Protein AF-D3U1S0-F1 (afdb_monomer)

Mean predicted aligned error: 10.9 Å

Radius of gyration: 21.49 Å; Cα contacts (8 Å, |Δi|>4): 88; chains: 1; bounding box: 50×58×50 Å

Organism: Rachycentron canadum (NCBI:txid141264)

Foldseek 3Di:
DDDDDDDPDDPDDDDDDPPPPVCPPPDDDPLLVLLVVLLVLLCVVLVPLPPCLVVDDLVVSLVVLVVSLVSSLVVLVVVLVVLLVVCVVDDPVLSVVLSVQLVVLNVQLSVLSVVSSVVSSVLSVVCVVDDPPPNVVSSVVSNVVSVVSVVSNVVSVVSNVVSSVVSND

Sequence (169 aa):
MKAVALILALAVITGCNARAVLQADASVNSWEDTVHRFWEYISQLNTKADGVVENLKTSQFTRELDTLITDTMAELTTYRDDIQAKLSPYAETSTSQLSEDLQLLVNKLQNDMLDAKERSTEYLGELKTMMEQNTDDVRNRMSSYTNKLKKRLNKDTEGIRNTVTTYLG

InterPro domains:
  IPR000074 Apolipoprotein A/E [PF01442] (68-167)
  IPR050163 Apolipoprotein A1/A4/E [PTHR18976] (1-167)

pLDDT: mean 80.42, std 19.71, range [32.53, 98.69]

Nearest PDB structures (foldseek):
  1ya9-assembly1_A  TM=7.859E-01  e=1.165E-06  Mus musculus
  8ax9-assembly1_A  TM=8.428E-01  e=7.680E-06  Homo sapiens
  6cfe-assembly1_A  TM=8.456E-01  e=8.949E-06  Homo sapiens
  1lpe-assembly1_A  TM=8.314E-01  e=1.097E-05  Homo sapiens
  1le2-assembly1_A  TM=8.224E-01  e=1.736E-05  Homo sapiens

Structure (mmCIF, N/CA/C/O backbone):
data_AF-D3U1S0-F1
#
_entry.id   AF-D3U1S0-F1
#
loop_
_atom_site.group_PDB
_atom_site.id
_atom_site.type_symbol
_atom_site.label_atom_id
_atom_site.label_alt_id
_atom_site.label_comp_id
_atom_site.label_asym_id
_atom_site.label_entity_id
_atom_site.label_seq_id
_atom_site.pdbx_PDB_ins_code
_atom_site.Cartn_x
_atom_site.Cartn_y
_atom_site.Cartn_z
_atom_site.occupancy
_atom_site.B_iso_or_equiv
_atom_site.auth_seq_id
_atom_site.auth_comp_id
_atom_site.auth_asym_id
_atom_site.auth_atom_id
_atom_site.pdbx_PDB_model_num
ATOM 1 N N . MET A 1 1 ? -26.719 -51.202 12.265 1.00 41.06 1 MET A N 1
ATOM 2 C CA . MET A 1 1 ? -25.687 -50.353 12.895 1.00 41.06 1 MET A CA 1
ATOM 3 C C . MET A 1 1 ? -24.346 -50.684 12.258 1.00 41.06 1 MET A C 1
ATOM 5 O O . MET A 1 1 ? -23.883 -51.804 12.425 1.00 41.06 1 MET A O 1
ATOM 9 N N . LYS A 1 2 ? -23.774 -49.781 11.455 1.00 35.97 2 LYS A N 1
ATOM 10 C CA . LYS A 1 2 ? -22.407 -49.912 10.933 1.00 35.97 2 LYS A CA 1
ATOM 11 C C . LYS A 1 2 ? -21.642 -48.664 11.349 1.00 35.97 2 LYS A C 1
ATOM 13 O O . LYS A 1 2 ? -22.094 -47.554 11.092 1.00 35.97 2 LYS A O 1
ATOM 18 N N . ALA A 1 3 ? -20.585 -48.899 12.113 1.00 40.97 3 ALA A N 1
ATOM 19 C CA . ALA A 1 3 ? -19.835 -47.901 12.844 1.00 40.97 3 ALA A CA 1
ATOM 20 C C . ALA A 1 3 ? -19.045 -46.981 11.909 1.00 40.97 3 ALA A C 1
ATOM 22 O O . ALA A 1 3 ? -18.428 -47.420 10.940 1.00 40.97 3 ALA A O 1
ATOM 23 N N . VAL A 1 4 ? -19.083 -45.704 12.266 1.00 44.91 4 VAL A N 1
ATOM 24 C CA . VAL A 1 4 ? -18.185 -44.640 11.835 1.00 44.91 4 VAL A CA 1
ATOM 25 C C . VAL A 1 4 ? -16.817 -44.873 12.484 1.00 44.91 4 VAL A C 1
ATOM 27 O O . VAL A 1 4 ? -16.739 -45.044 13.697 1.00 44.91 4 VAL A O 1
ATOM 30 N N . ALA A 1 5 ? -15.752 -44.844 11.688 1.00 43.91 5 ALA A N 1
ATOM 31 C CA . ALA A 1 5 ? -14.375 -44.622 12.133 1.00 43.91 5 ALA A CA 1
ATOM 32 C C . ALA A 1 5 ? -13.648 -43.948 10.956 1.00 43.91 5 ALA A C 1
ATOM 34 O O . ALA A 1 5 ? -13.376 -44.582 9.944 1.00 43.91 5 ALA A O 1
ATOM 35 N N . LEU A 1 6 ? -13.619 -42.614 10.892 1.00 43.97 6 LEU A N 1
ATOM 36 C CA . LEU A 1 6 ? -12.506 -41.797 11.391 1.00 43.97 6 LEU A CA 1
ATOM 37 C C . LEU A 1 6 ? -11.140 -42.426 11.091 1.00 43.97 6 LEU A C 1
ATOM 39 O O . LEU A 1 6 ? -10.597 -43.165 11.905 1.00 43.97 6 LEU A O 1
ATOM 43 N N . ILE A 1 7 ? -10.569 -42.064 9.941 1.00 49.66 7 ILE A N 1
ATOM 44 C CA . ILE A 1 7 ? -9.125 -42.150 9.708 1.00 49.66 7 ILE A CA 1
ATOM 45 C C . ILE A 1 7 ? -8.636 -40.731 9.418 1.00 49.66 7 ILE A C 1
ATOM 47 O O . ILE A 1 7 ? -8.447 -40.311 8.281 1.00 49.66 7 ILE A O 1
ATOM 51 N N . LEU A 1 8 ? -8.499 -39.976 10.507 1.00 42.69 8 LEU A N 1
ATOM 52 C CA . LEU A 1 8 ? -7.492 -38.936 10.650 1.00 42.69 8 LEU A CA 1
ATOM 53 C C . LEU A 1 8 ? -6.224 -39.651 11.119 1.00 42.69 8 LEU A C 1
ATOM 55 O O . LEU A 1 8 ? -6.161 -40.097 12.261 1.00 42.69 8 LEU A O 1
ATOM 59 N N . ALA A 1 9 ? -5.227 -39.768 10.249 1.00 42.34 9 ALA A N 1
ATOM 60 C CA . ALA A 1 9 ? -3.876 -40.112 10.664 1.00 42.34 9 ALA A CA 1
ATOM 61 C C . ALA A 1 9 ? -2.876 -39.351 9.793 1.00 42.34 9 ALA A C 1
ATOM 63 O O . ALA A 1 9 ? -2.601 -39.701 8.649 1.00 42.34 9 ALA A O 1
ATOM 64 N N . LEU A 1 10 ? -2.393 -38.262 10.386 1.00 42.16 10 LEU A N 1
ATOM 65 C CA . LEU A 1 10 ? -1.185 -37.520 10.057 1.00 42.16 10 LEU A CA 1
ATOM 66 C C . LEU A 1 10 ? -0.049 -38.435 9.573 1.00 42.16 10 LEU A C 1
ATOM 68 O O . LEU A 1 10 ? 0.487 -39.221 10.351 1.00 42.16 10 LEU A O 1
ATOM 72 N N . ALA A 1 11 ? 0.383 -38.240 8.328 1.00 45.03 11 ALA A N 1
ATOM 73 C CA . ALA A 1 11 ? 1.746 -38.547 7.914 1.00 45.03 11 ALA A CA 1
ATOM 74 C C . ALA A 1 11 ? 2.547 -37.241 7.970 1.00 45.03 11 ALA A C 1
ATOM 76 O O . ALA A 1 11 ? 2.515 -36.408 7.067 1.00 45.03 11 ALA A O 1
ATOM 77 N N . VAL A 1 12 ? 3.203 -37.048 9.108 1.00 51.22 12 VAL A N 1
ATOM 78 C CA . VAL A 1 12 ? 4.208 -36.019 9.352 1.00 51.22 12 VAL A CA 1
ATOM 79 C C . VAL A 1 12 ? 5.575 -36.643 9.040 1.00 51.22 12 VAL A C 1
ATOM 81 O O . VAL A 1 12 ? 5.852 -37.750 9.491 1.00 51.22 12 VAL A O 1
ATOM 84 N N . ILE A 1 13 ? 6.404 -35.885 8.305 1.00 53.16 13 ILE A N 1
ATOM 85 C CA . ILE A 1 13 ? 7.863 -36.025 8.078 1.00 53.16 13 ILE A CA 1
ATOM 86 C C . ILE A 1 13 ? 8.306 -36.764 6.802 1.00 53.16 13 ILE A C 1
ATOM 88 O O . ILE A 1 13 ? 8.420 -37.983 6.759 1.00 53.16 13 ILE A O 1
ATOM 92 N N . THR A 1 14 ? 8.671 -35.981 5.782 1.00 49.41 14 THR A N 1
ATOM 93 C CA . THR A 1 14 ? 10.027 -35.866 5.181 1.00 49.41 14 THR A CA 1
ATOM 94 C C . THR A 1 14 ? 9.881 -35.029 3.904 1.00 49.41 14 THR A C 1
ATOM 96 O O . THR A 1 14 ? 9.179 -35.399 2.978 1.00 49.41 14 THR A O 1
ATOM 99 N N . GLY A 1 15 ? 10.353 -33.790 3.879 1.00 32.53 15 GLY A N 1
ATOM 100 C CA . GLY A 1 15 ? 11.692 -33.467 3.392 1.00 32.53 15 GLY A CA 1
ATOM 101 C C . GLY A 1 15 ? 11.557 -32.344 2.353 1.00 32.53 15 GLY A C 1
ATOM 102 O O . GLY A 1 15 ? 10.512 -32.205 1.727 1.00 32.53 15 GLY A O 1
ATOM 103 N N . CYS A 1 16 ? 12.565 -31.486 2.255 1.00 49.34 16 CYS A N 1
ATOM 104 C CA . CYS A 1 16 ? 12.594 -30.240 1.491 1.00 49.34 16 CYS A CA 1
ATOM 105 C C . CYS A 1 16 ? 11.966 -30.284 0.078 1.00 49.34 16 CYS A C 1
ATOM 107 O O . CYS A 1 16 ? 12.117 -31.264 -0.645 1.00 49.34 16 CYS A O 1
ATOM 109 N N . ASN A 1 17 ? 11.432 -29.128 -0.347 1.00 47.00 17 ASN A N 1
ATOM 110 C CA . ASN A 1 17 ? 11.062 -28.748 -1.727 1.00 47.00 17 ASN A CA 1
ATOM 111 C C . ASN A 1 17 ? 9.617 -28.993 -2.203 1.00 47.00 17 ASN A C 1
ATOM 113 O O . ASN A 1 17 ? 9.389 -29.333 -3.359 1.00 47.00 17 ASN A O 1
ATOM 117 N N . ALA A 1 18 ? 8.613 -28.668 -1.386 1.00 38.47 18 ALA A N 1
ATOM 118 C CA . ALA A 1 18 ? 7.227 -28.530 -1.860 1.00 38.47 18 ALA A CA 1
ATOM 119 C C . ALA A 1 18 ? 6.917 -27.143 -2.487 1.00 38.47 18 ALA A C 1
ATOM 121 O O . ALA A 1 18 ? 5.797 -26.654 -2.380 1.00 38.47 18 ALA A O 1
ATOM 122 N N . ARG A 1 19 ? 7.896 -26.497 -3.146 1.00 43.31 19 ARG A N 1
ATOM 123 C CA . ARG A 1 19 ? 7.715 -25.227 -3.893 1.00 43.31 19 ARG A CA 1
ATOM 124 C C . ARG A 1 19 ? 7.816 -25.414 -5.417 1.00 43.31 19 ARG A C 1
ATOM 126 O O . ARG A 1 19 ? 8.265 -24.512 -6.106 1.00 43.31 19 ARG A O 1
ATOM 133 N N . ALA A 1 20 ? 7.447 -26.584 -5.944 1.00 44.38 20 ALA A N 1
ATOM 134 C CA . ALA A 1 20 ? 7.643 -26.894 -7.369 1.00 44.38 20 ALA A CA 1
ATOM 135 C C . ALA A 1 20 ? 6.396 -27.401 -8.124 1.00 44.38 20 ALA A C 1
ATOM 137 O O . ALA A 1 20 ? 6.494 -27.663 -9.315 1.00 44.38 20 ALA A O 1
ATOM 138 N N . VAL A 1 21 ? 5.224 -27.543 -7.484 1.00 41.25 21 VAL A N 1
ATOM 139 C CA . VAL A 1 21 ? 4.034 -28.140 -8.150 1.00 41.25 21 VAL A CA 1
ATOM 140 C C . VAL A 1 21 ? 2.779 -27.248 -8.121 1.00 41.25 21 VAL A C 1
ATOM 142 O O . VAL A 1 21 ? 1.780 -27.573 -8.747 1.00 41.25 21 VAL A O 1
ATOM 145 N N . LEU A 1 22 ? 2.841 -26.059 -7.512 1.00 42.94 22 LEU A N 1
ATOM 146 C CA . LEU A 1 22 ? 1.788 -25.025 -7.622 1.00 42.94 22 LEU A CA 1
ATOM 147 C C . LEU A 1 22 ? 2.216 -23.839 -8.503 1.00 42.94 22 LEU A C 1
ATOM 149 O O . LEU A 1 22 ? 1.695 -22.738 -8.381 1.00 42.94 22 LEU A O 1
ATOM 153 N N . GLN A 1 23 ? 3.195 -24.055 -9.382 1.00 41.72 23 GLN A N 1
ATOM 154 C CA . GLN A 1 23 ? 3.816 -23.010 -10.201 1.00 41.72 23 GLN A CA 1
ATOM 155 C C . GLN A 1 23 ? 3.368 -23.066 -11.672 1.00 41.72 23 GLN A C 1
ATOM 157 O O . GLN A 1 23 ? 4.119 -22.679 -12.560 1.00 41.72 23 GLN A O 1
ATOM 162 N N . ALA A 1 24 ? 2.160 -23.576 -11.937 1.00 35.78 24 ALA A N 1
ATOM 163 C CA . ALA A 1 24 ? 1.585 -23.612 -13.286 1.00 35.78 24 ALA A CA 1
ATOM 164 C C . ALA A 1 24 ? 0.743 -22.363 -13.621 1.00 35.78 24 ALA A C 1
ATOM 166 O O . ALA A 1 24 ? 0.556 -22.074 -14.798 1.00 35.78 24 ALA A O 1
ATOM 167 N N . ASP A 1 25 ? 0.350 -21.576 -12.610 1.00 37.91 25 ASP A N 1
ATOM 168 C CA . ASP A 1 25 ? -0.473 -20.365 -12.782 1.00 37.91 25 ASP A CA 1
ATOM 169 C C . ASP A 1 25 ? 0.271 -19.078 -12.361 1.00 37.91 25 ASP A C 1
ATOM 171 O O . ASP A 1 25 ? -0.315 -18.005 -12.240 1.00 37.91 25 ASP A O 1
ATOM 175 N N . ALA A 1 26 ? 1.586 -19.167 -12.127 1.00 41.44 26 ALA A N 1
ATOM 176 C CA . ALA A 1 26 ? 2.447 -18.050 -11.733 1.00 41.44 26 ALA A CA 1
ATOM 177 C C . ALA A 1 26 ? 2.843 -17.190 -12.948 1.00 41.44 26 ALA A C 1
ATOM 179 O O . ALA A 1 26 ? 4.021 -17.060 -13.280 1.00 41.44 26 ALA A O 1
ATOM 180 N N . SER A 1 27 ? 1.864 -16.623 -13.646 1.00 47.03 27 SER A N 1
ATOM 181 C CA . SER A 1 27 ? 2.112 -15.645 -14.703 1.00 47.03 27 SER A CA 1
ATOM 182 C C . SER A 1 27 ? 1.686 -14.260 -14.229 1.00 47.03 27 SER A C 1
ATOM 184 O O . SER A 1 27 ? 0.495 -13.984 -14.160 1.00 47.03 27 SER A O 1
ATOM 186 N N . VAL A 1 28 ? 2.687 -13.405 -13.976 1.00 45.62 28 VAL A N 1
ATOM 187 C CA . VAL A 1 28 ? 2.580 -11.947 -13.788 1.00 45.62 28 VAL A CA 1
ATOM 188 C C . VAL A 1 28 ? 1.863 -11.560 -12.480 1.00 45.62 28 VAL A C 1
ATOM 190 O O . VAL A 1 28 ? 0.645 -11.620 -12.403 1.00 45.62 28 VAL A O 1
ATOM 193 N N . ASN A 1 29 ? 2.652 -11.118 -11.480 1.00 58.81 29 ASN A N 1
ATOM 194 C CA . ASN A 1 29 ? 2.251 -10.306 -10.305 1.00 58.81 29 ASN A CA 1
ATOM 195 C C . ASN A 1 29 ? 2.167 -10.980 -8.920 1.00 58.81 29 ASN A C 1
ATOM 197 O O . ASN A 1 29 ? 1.199 -10.777 -8.192 1.00 58.81 29 ASN A O 1
ATOM 201 N N . SER A 1 30 ? 3.218 -11.690 -8.488 1.00 81.06 30 SER A N 1
ATOM 202 C CA . SER A 1 30 ? 3.288 -12.166 -7.094 1.00 81.06 30 SER A CA 1
ATOM 203 C C . SER A 1 30 ? 3.305 -10.998 -6.087 1.00 81.06 30 SER A C 1
ATOM 205 O O . SER A 1 30 ? 2.520 -10.979 -5.144 1.00 81.06 30 SER A O 1
ATOM 207 N N . TRP A 1 31 ? 4.112 -9.961 -6.342 1.00 92.88 31 TRP A N 1
ATOM 208 C CA . TRP A 1 31 ? 4.275 -8.861 -5.386 1.00 92.88 31 TRP A CA 1
ATOM 209 C C . TRP A 1 31 ? 3.067 -7.915 -5.359 1.00 92.88 31 TRP A C 1
ATOM 211 O O . TRP A 1 31 ? 2.805 -7.258 -4.355 1.00 92.88 31 TRP A O 1
ATOM 221 N N . GLU A 1 32 ? 2.303 -7.822 -6.452 1.00 94.56 32 GLU A N 1
ATOM 222 C CA . GLU A 1 32 ? 1.064 -7.036 -6.443 1.00 94.56 32 GLU A CA 1
ATOM 223 C C . GLU A 1 32 ? -0.013 -7.747 -5.614 1.00 94.56 32 GLU A C 1
ATOM 225 O O . GLU A 1 32 ? -0.778 -7.088 -4.908 1.00 94.56 32 GLU A O 1
ATOM 230 N N . ASP A 1 33 ? -0.041 -9.087 -5.638 1.00 93.81 33 ASP A N 1
ATOM 231 C CA . ASP A 1 33 ? -0.897 -9.880 -4.754 1.00 93.81 33 ASP A CA 1
ATOM 232 C C . ASP A 1 33 ? -0.524 -9.662 -3.281 1.00 93.81 33 ASP A C 1
ATOM 234 O O . ASP A 1 33 ? -1.407 -9.447 -2.450 1.00 93.81 33 ASP A O 1
ATOM 238 N N . THR A 1 34 ? 0.768 -9.599 -2.934 1.00 95.44 34 THR A N 1
ATOM 239 C CA . THR A 1 34 ? 1.171 -9.302 -1.548 1.00 95.44 34 THR A CA 1
ATOM 240 C C . THR A 1 34 ? 0.767 -7.887 -1.114 1.00 95.44 34 THR A C 1
ATOM 242 O O . THR A 1 34 ? 0.286 -7.714 0.011 1.00 95.44 34 THR A O 1
ATOM 245 N N . VAL A 1 35 ? 0.853 -6.884 -2.000 1.00 97.69 35 VAL A N 1
ATOM 246 C CA . VAL A 1 35 ? 0.310 -5.529 -1.757 1.00 97.69 35 VAL A CA 1
ATOM 247 C C . VAL A 1 35 ? -1.211 -5.568 -1.577 1.00 97.69 35 VAL A C 1
ATOM 249 O O . VAL A 1 35 ? -1.756 -4.903 -0.688 1.00 97.69 35 VAL A O 1
ATOM 252 N N . HIS A 1 36 ? -1.917 -6.357 -2.389 1.00 96.25 36 HIS A N 1
ATOM 253 C CA . HIS A 1 36 ? -3.362 -6.520 -2.280 1.00 96.25 36 HIS A CA 1
ATOM 254 C C . HIS A 1 36 ? -3.762 -7.148 -0.940 1.00 96.25 36 HIS A C 1
ATOM 256 O O . HIS A 1 36 ? -4.613 -6.600 -0.236 1.00 96.25 36 HIS A O 1
ATOM 262 N N . ARG A 1 37 ? -3.095 -8.237 -0.546 1.00 96.19 37 ARG A N 1
ATOM 263 C CA . ARG A 1 37 ? -3.282 -8.925 0.739 1.00 96.19 37 ARG A CA 1
ATOM 264 C C . ARG A 1 37 ? -2.988 -8.010 1.925 1.00 96.19 37 ARG A C 1
ATOM 266 O O . ARG A 1 37 ? -3.732 -8.028 2.903 1.00 96.19 37 ARG A O 1
ATOM 273 N N . PHE A 1 38 ? -1.956 -7.170 1.831 1.00 97.38 38 PHE A N 1
ATOM 274 C CA . PHE A 1 38 ? -1.662 -6.134 2.825 1.00 97.38 38 PHE A CA 1
ATOM 275 C C . PHE A 1 38 ? -2.840 -5.173 3.017 1.00 97.38 38 PHE A C 1
ATOM 277 O O . PHE A 1 38 ? -3.310 -4.967 4.141 1.00 97.38 38 PHE A O 1
ATOM 284 N N . TRP A 1 39 ? -3.362 -4.615 1.922 1.00 97.44 39 TRP A N 1
ATOM 285 C CA . TRP A 1 39 ? -4.532 -3.741 1.979 1.00 97.44 39 TRP A CA 1
ATOM 286 C C . TRP A 1 39 ? -5.767 -4.467 2.527 1.00 97.44 39 TRP A C 1
ATOM 288 O O . TRP A 1 39 ? -6.483 -3.920 3.372 1.00 97.44 39 TRP A O 1
ATOM 298 N N . GLU A 1 40 ? -6.017 -5.694 2.071 1.00 94.94 40 GLU A N 1
ATOM 299 C CA . GLU A 1 40 ? -7.163 -6.491 2.495 1.00 94.94 40 GLU A CA 1
ATOM 300 C C . GLU A 1 40 ? -7.108 -6.770 4.001 1.00 94.94 40 GLU A C 1
ATOM 302 O O . GLU A 1 40 ? -8.110 -6.576 4.694 1.00 94.94 40 GLU A O 1
ATOM 307 N N . TYR A 1 41 ? -5.938 -7.122 4.537 1.00 93.50 41 TYR A N 1
ATOM 308 C CA . TYR A 1 41 ? -5.750 -7.352 5.967 1.00 93.50 41 TYR A CA 1
ATOM 309 C C . TYR A 1 41 ? -6.066 -6.105 6.809 1.00 93.50 41 TYR A C 1
ATOM 311 O O . TYR A 1 41 ? -6.774 -6.202 7.813 1.00 93.50 41 TYR A O 1
ATOM 319 N N . ILE A 1 42 ? -5.638 -4.917 6.366 1.00 93.38 42 ILE A N 1
ATOM 320 C CA . ILE A 1 42 ? -6.013 -3.641 7.000 1.00 93.38 42 ILE A CA 1
ATOM 321 C C . ILE A 1 42 ? -7.523 -3.405 6.905 1.00 93.38 42 ILE A C 1
ATOM 323 O O . ILE A 1 42 ? -8.155 -2.986 7.876 1.00 93.38 42 ILE A O 1
ATOM 327 N N . SER A 1 43 ? -8.124 -3.683 5.747 1.00 91.38 43 SER A N 1
ATOM 328 C CA . SER A 1 43 ? -9.550 -3.446 5.511 1.00 91.38 43 SER A CA 1
ATOM 329 C C . SER A 1 43 ? -10.459 -4.276 6.417 1.00 91.38 43 SER A C 1
ATOM 331 O O . SER A 1 43 ? -11.544 -3.819 6.783 1.00 91.38 43 SER A O 1
ATOM 333 N N . GLN A 1 44 ? -9.991 -5.448 6.856 1.00 86.50 44 GLN A N 1
ATOM 334 C CA . GLN A 1 44 ? -10.721 -6.317 7.775 1.00 86.50 44 GLN A CA 1
ATOM 335 C C . GLN A 1 44 ? -10.946 -5.687 9.157 1.00 86.50 44 GLN A C 1
ATOM 337 O O . GLN A 1 44 ? -11.860 -6.107 9.867 1.00 86.50 44 GLN A O 1
ATOM 342 N N . LEU A 1 45 ? -10.180 -4.655 9.536 1.00 79.19 45 LEU A N 1
ATOM 343 C CA . LEU A 1 45 ? -10.474 -3.874 10.742 1.00 79.19 45 LEU A CA 1
ATOM 344 C C . LEU A 1 45 ? -11.857 -3.204 10.667 1.00 79.19 45 LEU A C 1
ATOM 346 O O . LEU A 1 45 ? -12.534 -3.099 11.684 1.00 79.19 45 LEU A O 1
ATOM 350 N N . ASN A 1 46 ? -12.321 -2.814 9.473 1.00 70.56 46 ASN A N 1
ATOM 351 C CA . ASN A 1 46 ? -13.627 -2.168 9.291 1.00 70.56 46 ASN A CA 1
ATOM 352 C C . ASN A 1 46 ? -14.816 -3.143 9.335 1.00 70.56 46 ASN A C 1
ATOM 354 O O . ASN A 1 46 ? -15.949 -2.721 9.595 1.00 70.56 46 ASN A O 1
ATOM 358 N N . THR A 1 47 ? -14.596 -4.427 9.032 1.00 65.81 47 THR A N 1
ATOM 359 C CA . THR A 1 47 ? -15.670 -5.428 8.889 1.00 65.81 47 THR A CA 1
ATOM 360 C C . THR A 1 47 ? -15.917 -6.252 10.148 1.00 65.81 47 THR A C 1
ATOM 362 O O . THR A 1 47 ? -17.006 -6.794 10.297 1.00 65.81 47 THR A O 1
ATOM 365 N N . LYS A 1 48 ? -14.964 -6.323 11.083 1.00 62.66 48 LYS A N 1
ATOM 366 C CA . LYS A 1 48 ? -15.030 -7.219 12.254 1.00 62.66 48 LYS A CA 1
ATOM 367 C C . LYS A 1 48 ? -15.543 -6.549 13.548 1.00 62.66 48 LYS A C 1
ATOM 369 O O . LYS A 1 48 ? -15.155 -6.937 14.646 1.00 62.66 48 LYS A O 1
ATOM 374 N N . ALA A 1 49 ? -16.402 -5.538 13.427 1.00 52.22 49 ALA A N 1
ATOM 375 C CA . ALA A 1 49 ? -16.769 -4.641 14.530 1.00 52.22 49 ALA A CA 1
ATOM 376 C C . ALA A 1 49 ? -17.636 -5.262 15.651 1.00 52.22 49 ALA A C 1
ATOM 378 O O . ALA A 1 49 ? -17.616 -4.743 16.761 1.00 52.22 49 ALA A O 1
ATOM 379 N N . ASP A 1 50 ? -18.309 -6.395 15.435 1.00 53.91 50 ASP A N 1
ATOM 380 C CA . ASP A 1 50 ? -19.200 -6.982 16.451 1.00 53.91 50 ASP A CA 1
ATOM 381 C C . ASP A 1 50 ? -18.469 -8.024 17.329 1.00 53.91 50 ASP A C 1
ATOM 383 O O . ASP A 1 50 ? -18.712 -9.226 17.240 1.00 53.91 50 ASP A O 1
ATOM 387 N N . GLY A 1 51 ? -17.519 -7.566 18.158 1.00 53.88 51 GLY A N 1
ATOM 388 C CA . GLY A 1 51 ? -16.866 -8.380 19.208 1.00 53.88 51 GLY A CA 1
ATOM 389 C C . GLY A 1 51 ? -15.496 -8.991 18.863 1.00 53.88 51 GLY A C 1
ATOM 390 O O . GLY A 1 51 ? -14.871 -9.659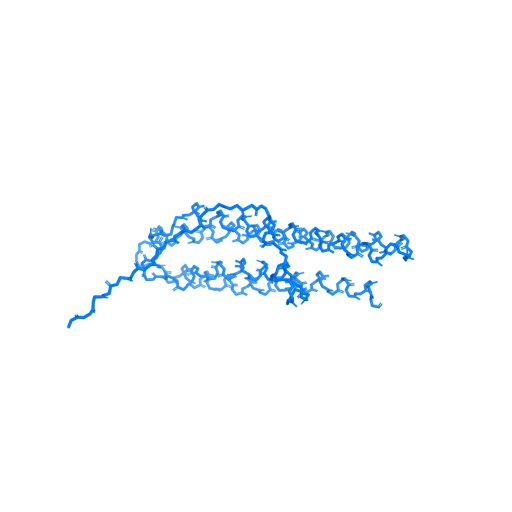 19.691 1.00 53.88 51 GLY A O 1
ATOM 391 N N . VAL A 1 52 ? -14.964 -8.757 17.658 1.00 55.25 52 VAL A N 1
ATOM 392 C CA . VAL A 1 52 ? -13.637 -9.285 17.274 1.00 55.25 52 VAL A CA 1
ATOM 393 C C . VAL A 1 52 ? -12.495 -8.350 17.679 1.00 55.25 52 VAL A C 1
ATOM 395 O O . VAL A 1 52 ? -11.384 -8.826 17.898 1.00 55.25 52 VAL A O 1
ATOM 398 N N . VAL A 1 53 ? -12.742 -7.043 17.832 1.00 61.41 53 VAL A N 1
ATOM 399 C CA . VAL A 1 53 ? -11.715 -6.072 18.267 1.00 61.41 53 VAL A CA 1
ATOM 400 C C . VAL A 1 53 ? -11.164 -6.421 19.655 1.00 61.41 53 VAL A C 1
ATOM 402 O O . VAL A 1 53 ? -9.954 -6.325 19.865 1.00 61.41 53 VAL A O 1
ATOM 405 N N . GLU A 1 54 ? -12.012 -6.905 20.569 1.00 61.78 54 GLU A N 1
ATOM 406 C CA . GLU A 1 54 ? -11.587 -7.388 21.892 1.00 61.78 54 GLU A CA 1
ATOM 407 C C . GLU A 1 54 ? -10.637 -8.591 21.798 1.00 61.78 54 GLU A C 1
ATOM 409 O O . GLU A 1 54 ? -9.672 -8.694 22.555 1.00 61.78 54 GLU A O 1
ATOM 414 N N . ASN A 1 55 ? -10.864 -9.475 20.823 1.00 65.06 55 ASN A N 1
ATOM 415 C CA . ASN A 1 55 ? -10.050 -10.669 20.599 1.00 65.06 55 ASN A CA 1
ATOM 416 C C . ASN A 1 55 ? -8.802 -10.400 19.737 1.00 65.06 55 ASN A C 1
ATOM 418 O O . ASN A 1 55 ? -7.872 -11.213 19.710 1.00 65.06 55 ASN A O 1
ATOM 422 N N . LEU A 1 56 ? -8.747 -9.263 19.034 1.00 72.44 56 LEU A N 1
ATOM 423 C CA . LEU A 1 56 ? -7.639 -8.921 18.153 1.00 72.44 56 LEU A CA 1
ATOM 424 C C . LEU A 1 56 ? -6.428 -8.440 18.965 1.00 72.44 56 LEU A C 1
ATOM 426 O O . LEU A 1 56 ? -6.382 -7.330 19.509 1.00 72.44 56 LEU A O 1
ATOM 430 N N . LYS A 1 57 ? -5.379 -9.263 19.009 1.00 78.94 57 LYS A N 1
ATOM 431 C CA . LYS A 1 57 ? -4.106 -8.880 19.628 1.00 78.94 57 LYS A CA 1
ATOM 432 C C . LYS A 1 57 ? -3.367 -7.901 18.721 1.00 78.94 57 LYS A C 1
ATOM 434 O O . LYS A 1 57 ? -2.997 -8.255 17.606 1.00 78.94 57 LYS A O 1
ATOM 439 N N . THR A 1 58 ? -3.082 -6.698 19.227 1.00 83.50 58 THR A N 1
ATOM 440 C CA . THR A 1 58 ? -2.336 -5.662 18.486 1.00 83.50 58 THR A CA 1
ATOM 441 C C . THR A 1 58 ? -1.003 -6.200 17.968 1.00 83.50 58 THR A C 1
ATOM 443 O O . THR A 1 58 ? -0.661 -5.973 16.819 1.00 83.50 58 THR A O 1
ATOM 446 N N . SER A 1 59 ? -0.304 -7.005 18.772 1.00 88.19 59 SER A N 1
ATOM 447 C CA . SER A 1 59 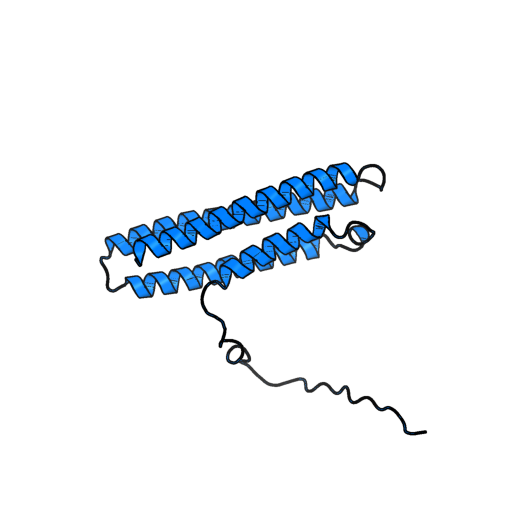? 0.966 -7.628 18.386 1.00 88.19 59 SER A CA 1
ATOM 448 C C . SER A 1 59 ? 0.853 -8.641 17.244 1.00 88.19 59 SER A C 1
ATOM 450 O O . SER A 1 59 ? 1.804 -8.804 16.485 1.00 88.19 59 SER A O 1
ATOM 452 N N . GLN A 1 60 ? -0.279 -9.340 17.119 1.00 89.81 60 GLN A N 1
ATOM 453 C CA . GLN A 1 60 ? -0.526 -10.244 15.994 1.00 89.81 60 GLN A CA 1
ATOM 454 C C . GLN A 1 60 ? -0.820 -9.440 14.729 1.00 89.81 60 GLN A C 1
ATOM 456 O O . GLN A 1 60 ? -0.264 -9.742 13.679 1.00 89.81 60 GLN A O 1
ATOM 461 N N . PHE A 1 61 ? -1.644 -8.398 14.856 1.00 89.56 61 PHE A N 1
ATOM 462 C CA . PHE A 1 61 ? -1.982 -7.504 13.756 1.00 89.56 61 PHE A CA 1
ATOM 463 C C . PHE A 1 61 ? -0.739 -6.829 13.163 1.00 89.56 61 PHE A C 1
ATOM 465 O O . PHE A 1 61 ? -0.502 -6.919 11.962 1.00 89.56 61 PHE A O 1
ATOM 472 N N . THR A 1 62 ? 0.104 -6.221 14.001 1.00 92.94 62 THR A N 1
ATOM 473 C CA . THR A 1 62 ? 1.333 -5.566 13.532 1.00 92.94 62 THR A CA 1
ATOM 474 C C . THR A 1 62 ? 2.310 -6.557 12.911 1.00 92.94 62 THR A C 1
ATOM 476 O O . THR A 1 62 ? 2.907 -6.248 11.888 1.00 92.94 62 THR A O 1
ATOM 479 N N . ARG A 1 63 ? 2.439 -7.764 13.481 1.00 95.88 63 ARG A N 1
ATOM 480 C CA . ARG A 1 63 ? 3.332 -8.808 12.957 1.00 95.88 63 ARG A CA 1
ATOM 481 C C . ARG A 1 63 ? 2.919 -9.294 11.571 1.00 95.88 63 ARG A C 1
ATOM 483 O O . ARG A 1 63 ? 3.787 -9.520 10.733 1.00 95.88 63 ARG A O 1
ATOM 490 N N . GLU A 1 64 ? 1.624 -9.473 11.333 1.00 94.88 64 GLU A N 1
ATOM 491 C CA . GLU A 1 64 ? 1.132 -9.863 10.009 1.00 94.88 64 GLU A CA 1
ATOM 492 C C . GLU A 1 64 ? 1.432 -8.768 8.978 1.00 94.88 64 GLU A C 1
ATOM 494 O O . GLU A 1 64 ? 1.944 -9.059 7.901 1.00 94.88 64 GLU A O 1
ATOM 499 N N . LEU A 1 65 ? 1.216 -7.497 9.334 1.00 96.50 65 LEU A N 1
ATOM 500 C CA . LEU A 1 65 ? 1.570 -6.370 8.468 1.00 96.50 65 LEU A CA 1
ATOM 501 C C . LEU A 1 65 ? 3.075 -6.296 8.188 1.00 96.50 65 LEU A C 1
ATOM 503 O O . LEU A 1 65 ? 3.462 -6.091 7.043 1.00 96.50 65 LEU A O 1
ATOM 507 N N . ASP A 1 66 ? 3.922 -6.498 9.201 1.00 97.56 66 ASP A N 1
ATOM 508 C CA . ASP A 1 66 ? 5.379 -6.561 9.028 1.00 97.56 66 ASP A CA 1
ATOM 509 C C . ASP A 1 66 ? 5.790 -7.702 8.087 1.00 97.56 66 ASP A C 1
ATOM 511 O O . ASP A 1 66 ? 6.681 -7.529 7.253 1.00 97.56 66 ASP A O 1
ATOM 515 N N . THR A 1 67 ? 5.119 -8.852 8.190 1.00 97.81 67 THR A N 1
ATOM 516 C CA . THR A 1 67 ? 5.357 -10.016 7.325 1.00 97.81 67 THR A CA 1
ATOM 517 C C . THR A 1 67 ? 4.981 -9.689 5.882 1.00 97.81 67 THR A C 1
ATOM 519 O O . THR A 1 67 ? 5.815 -9.823 4.997 1.00 97.81 67 THR A O 1
ATOM 522 N N . LEU A 1 68 ? 3.786 -9.142 5.645 1.00 97.50 68 LEU A N 1
ATOM 523 C CA . LEU A 1 68 ? 3.325 -8.763 4.305 1.00 97.50 68 LEU A CA 1
ATOM 524 C C . LEU A 1 68 ? 4.195 -7.670 3.665 1.00 97.50 68 LEU A C 1
ATOM 526 O O . LEU A 1 68 ? 4.454 -7.719 2.462 1.00 97.50 68 LEU A O 1
ATOM 530 N N . ILE A 1 69 ? 4.684 -6.703 4.449 1.00 98.06 69 ILE A N 1
ATOM 531 C CA . ILE A 1 69 ? 5.659 -5.706 3.977 1.00 98.06 69 ILE A CA 1
ATOM 532 C C . ILE A 1 69 ? 6.965 -6.396 3.574 1.00 98.06 69 ILE A C 1
ATOM 534 O O . ILE A 1 69 ? 7.482 -6.140 2.487 1.00 98.06 69 ILE A O 1
ATOM 538 N N . THR A 1 70 ? 7.489 -7.276 4.429 1.00 97.94 70 THR A N 1
ATOM 539 C CA . THR A 1 70 ? 8.745 -7.999 4.180 1.00 97.94 70 THR A CA 1
ATOM 540 C C . THR A 1 70 ? 8.648 -8.868 2.930 1.00 97.94 70 THR A C 1
ATOM 542 O O . THR A 1 70 ? 9.524 -8.789 2.069 1.00 97.94 70 THR A O 1
ATOM 545 N N . ASP A 1 71 ? 7.563 -9.630 2.793 1.00 96.12 71 ASP A N 1
ATOM 546 C CA . ASP A 1 71 ? 7.296 -10.488 1.639 1.00 96.12 71 ASP A CA 1
ATOM 547 C C . ASP A 1 71 ? 7.209 -9.655 0.356 1.00 96.12 71 ASP A C 1
ATOM 549 O O . ASP A 1 71 ? 7.892 -9.953 -0.622 1.00 96.12 71 ASP A O 1
ATOM 553 N N . THR A 1 72 ? 6.472 -8.539 0.385 1.00 97.06 72 THR A N 1
ATOM 554 C CA . THR A 1 72 ? 6.373 -7.624 -0.765 1.00 97.06 72 THR A CA 1
ATOM 555 C C . THR A 1 72 ? 7.747 -7.100 -1.188 1.00 97.06 72 THR A C 1
ATOM 557 O O . THR A 1 72 ? 8.061 -7.072 -2.378 1.00 97.06 72 THR A O 1
ATOM 560 N N . MET A 1 73 ? 8.600 -6.703 -0.237 1.00 97.38 73 MET A N 1
ATOM 561 C CA . MET A 1 73 ? 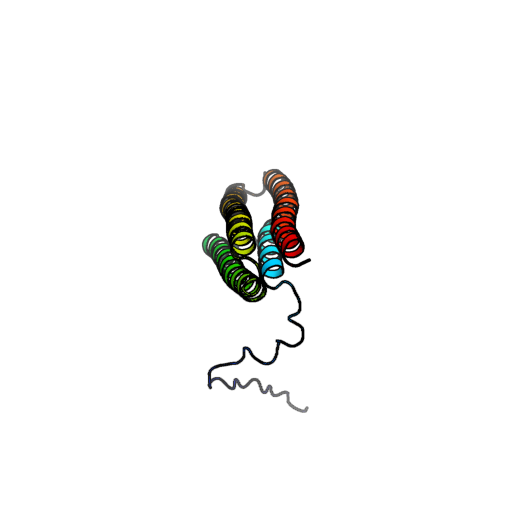9.944 -6.200 -0.549 1.00 97.38 73 MET A CA 1
ATOM 562 C C . MET A 1 73 ? 10.874 -7.294 -1.084 1.00 97.38 73 MET A C 1
ATOM 564 O O . MET A 1 73 ? 11.680 -7.027 -1.983 1.00 97.38 73 MET A O 1
ATOM 568 N N . ALA A 1 74 ? 10.761 -8.518 -0.568 1.00 95.81 74 ALA A N 1
ATOM 569 C CA . ALA A 1 74 ? 11.514 -9.664 -1.064 1.00 95.81 74 ALA A CA 1
ATOM 570 C C . ALA A 1 74 ? 11.118 -9.994 -2.510 1.00 95.81 74 ALA A C 1
ATOM 572 O O . ALA A 1 74 ? 11.983 -10.119 -3.379 1.00 95.81 74 ALA A O 1
ATOM 573 N N . GLU A 1 75 ? 9.819 -10.047 -2.797 1.00 94.94 75 GLU A N 1
ATOM 574 C CA . GLU A 1 75 ? 9.321 -10.337 -4.140 1.00 94.94 75 GLU A CA 1
ATOM 575 C C . GLU A 1 75 ? 9.633 -9.221 -5.139 1.00 94.94 75 GLU A C 1
ATOM 577 O O . GLU A 1 75 ? 10.044 -9.504 -6.262 1.00 94.94 75 GLU A O 1
ATOM 582 N N . LEU A 1 76 ? 9.541 -7.953 -4.728 1.00 94.44 76 LEU A N 1
ATOM 583 C CA . LEU A 1 76 ? 9.974 -6.823 -5.550 1.00 94.44 76 LEU A CA 1
ATOM 584 C C . LEU A 1 76 ? 11.478 -6.850 -5.841 1.00 94.44 76 LEU A C 1
ATOM 586 O O . LEU A 1 76 ? 11.897 -6.387 -6.899 1.00 94.44 76 LEU A O 1
ATOM 590 N N . THR A 1 77 ? 12.293 -7.380 -4.927 1.00 93.31 77 THR A N 1
ATOM 591 C CA . THR A 1 77 ? 13.730 -7.577 -5.171 1.00 93.31 77 THR A CA 1
ATOM 592 C C . THR A 1 77 ? 13.943 -8.618 -6.262 1.00 93.31 77 THR A C 1
ATOM 594 O O . THR A 1 77 ? 14.577 -8.313 -7.264 1.00 93.31 77 THR A O 1
ATOM 597 N N . THR A 1 78 ? 13.303 -9.786 -6.145 1.00 92.94 78 THR A N 1
ATOM 598 C CA . THR A 1 78 ? 13.343 -10.816 -7.198 1.00 92.94 78 THR A CA 1
ATOM 599 C C . THR A 1 78 ? 12.817 -10.297 -8.538 1.00 92.94 78 THR A C 1
ATOM 601 O O . THR A 1 78 ? 13.399 -10.582 -9.581 1.00 92.94 78 THR A O 1
ATOM 604 N N . TYR A 1 79 ? 11.739 -9.509 -8.524 1.00 91.62 79 TYR A N 1
ATOM 605 C CA . TYR A 1 79 ? 11.177 -8.900 -9.726 1.00 91.62 79 TYR A CA 1
ATOM 606 C C . TYR A 1 79 ? 12.176 -7.954 -10.403 1.00 91.62 79 TYR A C 1
ATOM 608 O O . TYR A 1 79 ? 12.404 -8.073 -11.603 1.00 91.62 79 TYR A O 1
ATOM 616 N N . ARG A 1 80 ? 12.818 -7.054 -9.646 1.00 90.50 80 ARG A N 1
ATOM 617 C CA . ARG A 1 80 ? 13.847 -6.147 -10.183 1.00 90.50 80 ARG A CA 1
ATOM 618 C C . ARG A 1 80 ? 15.035 -6.902 -10.774 1.00 90.50 80 ARG A C 1
ATOM 620 O O . ARG A 1 80 ? 15.463 -6.545 -11.867 1.00 90.50 80 ARG A O 1
ATOM 627 N N . ASP A 1 81 ? 15.518 -7.938 -10.093 1.00 89.50 81 ASP A N 1
ATOM 628 C CA . ASP A 1 81 ? 16.646 -8.748 -10.566 1.00 89.50 81 ASP A CA 1
ATOM 629 C C . ASP A 1 81 ? 16.325 -9.424 -11.913 1.00 89.50 81 ASP A C 1
ATOM 631 O O . ASP A 1 81 ? 17.149 -9.417 -12.829 1.00 89.50 81 ASP A O 1
ATOM 635 N N . ASP A 1 82 ? 15.101 -9.945 -12.078 1.00 89.00 82 ASP A N 1
ATOM 636 C CA . ASP A 1 82 ? 14.625 -10.518 -13.346 1.00 89.00 82 ASP A CA 1
ATOM 637 C C . ASP A 1 82 ? 14.542 -9.464 -14.464 1.00 89.00 82 ASP A C 1
ATOM 639 O O . ASP A 1 82 ? 14.981 -9.708 -15.591 1.00 89.00 82 ASP A O 1
ATOM 643 N N . ILE A 1 83 ? 14.038 -8.262 -14.158 1.00 88.19 83 ILE A N 1
ATOM 644 C CA . ILE A 1 83 ? 14.002 -7.160 -15.129 1.00 88.19 83 ILE A CA 1
ATOM 645 C C . I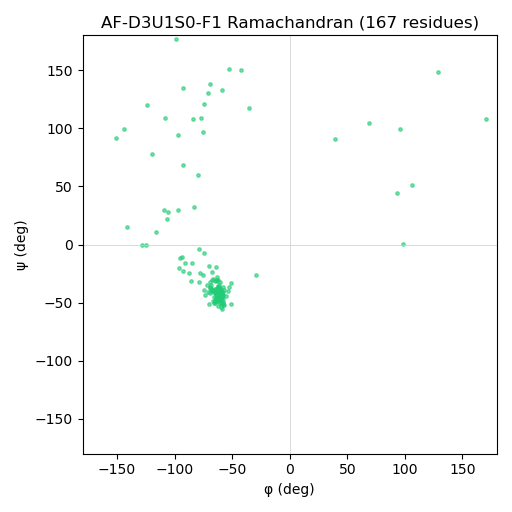LE A 1 83 ? 15.421 -6.737 -15.536 1.00 88.19 83 ILE A C 1
ATOM 647 O O . ILE A 1 83 ? 15.692 -6.554 -16.725 1.00 88.19 83 ILE A O 1
ATOM 651 N N . GLN A 1 84 ? 16.347 -6.625 -14.583 1.00 85.31 84 GLN A N 1
ATOM 652 C CA . GLN A 1 84 ? 17.737 -6.264 -14.856 1.00 85.31 84 GLN A CA 1
ATOM 653 C C . GLN A 1 84 ? 18.438 -7.319 -15.722 1.00 85.31 84 GLN A C 1
ATOM 655 O O . GLN A 1 84 ? 19.135 -6.966 -16.674 1.00 85.31 84 GLN A O 1
ATOM 660 N N . ALA A 1 85 ? 18.215 -8.609 -15.456 1.00 86.50 85 ALA A N 1
ATOM 661 C CA . ALA A 1 85 ? 18.756 -9.694 -16.271 1.00 86.50 85 ALA A CA 1
ATOM 662 C C . ALA A 1 85 ? 18.251 -9.634 -17.725 1.00 86.50 85 ALA A C 1
ATOM 664 O O . ALA A 1 85 ? 19.031 -9.824 -18.660 1.00 86.50 85 ALA A O 1
ATOM 665 N N . LYS A 1 86 ? 16.967 -9.306 -17.928 1.00 84.69 86 LYS A N 1
ATOM 666 C CA . LYS A 1 86 ? 16.36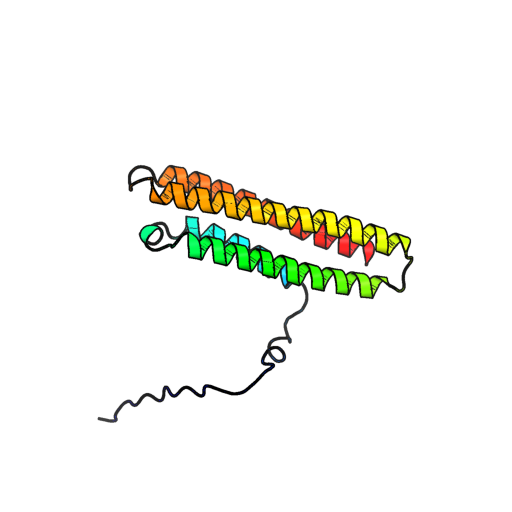4 -9.126 -19.262 1.00 84.69 86 LYS A CA 1
ATOM 667 C C . LYS A 1 86 ? 16.921 -7.922 -20.017 1.00 84.69 86 LYS A C 1
ATOM 669 O O . LYS A 1 86 ? 16.961 -7.955 -21.245 1.00 84.69 86 LYS A O 1
ATOM 674 N N . LEU A 1 87 ? 17.357 -6.886 -19.301 1.00 81.62 87 LEU A N 1
ATOM 675 C CA . LEU A 1 87 ? 17.912 -5.663 -19.884 1.00 81.62 87 LEU A CA 1
ATOM 676 C C . LEU A 1 87 ? 19.436 -5.660 -20.028 1.00 81.62 87 LEU A C 1
ATOM 678 O O . LEU A 1 87 ? 19.975 -4.820 -20.741 1.00 81.62 87 LEU A O 1
ATOM 682 N N . SER A 1 88 ? 20.131 -6.634 -19.439 1.00 77.69 88 SER A N 1
ATOM 683 C CA . SER A 1 88 ? 21.583 -6.791 -19.575 1.00 77.69 88 SER A CA 1
ATOM 684 C C . SER A 1 88 ? 22.128 -6.782 -21.018 1.00 77.69 88 SER A C 1
ATOM 686 O O . SER A 1 88 ? 23.252 -6.313 -21.179 1.00 77.69 88 SER A O 1
ATOM 688 N N . PRO A 1 89 ? 21.432 -7.282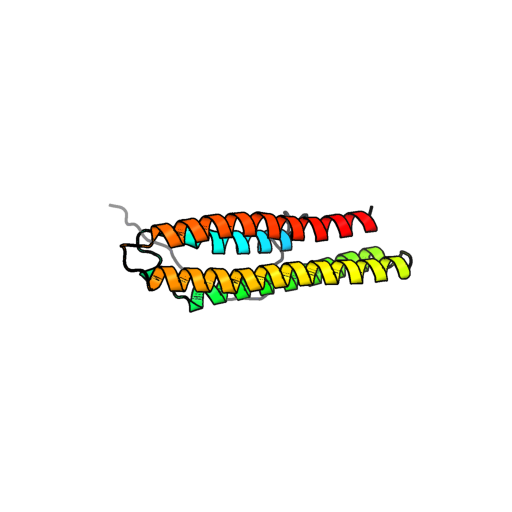 -22.065 1.00 78.75 89 PRO A N 1
ATOM 689 C CA . PRO A 1 89 ? 21.924 -7.181 -23.444 1.00 78.75 89 PRO A CA 1
ATOM 690 C C . PRO A 1 89 ? 21.704 -5.806 -24.109 1.00 78.75 89 PRO A C 1
ATOM 692 O O . PRO A 1 89 ? 22.138 -5.616 -25.246 1.00 78.75 89 PRO A O 1
ATOM 695 N N . TYR A 1 90 ? 21.040 -4.857 -23.442 1.00 75.25 90 TYR A N 1
ATOM 696 C CA . TYR A 1 90 ? 20.797 -3.495 -23.932 1.00 75.25 90 TYR A CA 1
ATOM 697 C C . TYR A 1 90 ? 21.815 -2.496 -23.343 1.00 75.25 90 TYR A C 1
ATOM 699 O O . TYR A 1 90 ? 22.683 -2.858 -22.552 1.00 75.25 90 TYR A O 1
ATOM 707 N N . ALA A 1 91 ? 21.750 -1.227 -23.760 1.00 73.62 91 ALA A N 1
ATOM 708 C CA . ALA A 1 91 ? 22.717 -0.201 -23.361 1.00 73.62 91 ALA A CA 1
ATOM 709 C C . ALA A 1 91 ? 22.774 0.011 -21.832 1.00 73.62 91 ALA A C 1
ATOM 711 O O . ALA A 1 91 ? 21.741 0.227 -21.196 1.00 73.62 91 ALA A O 1
ATOM 712 N N . GLU A 1 92 ? 23.988 0.048 -21.260 1.00 75.31 92 GLU A N 1
ATOM 713 C CA . GLU A 1 92 ? 24.222 0.211 -19.810 1.00 75.31 92 GLU A CA 1
ATOM 714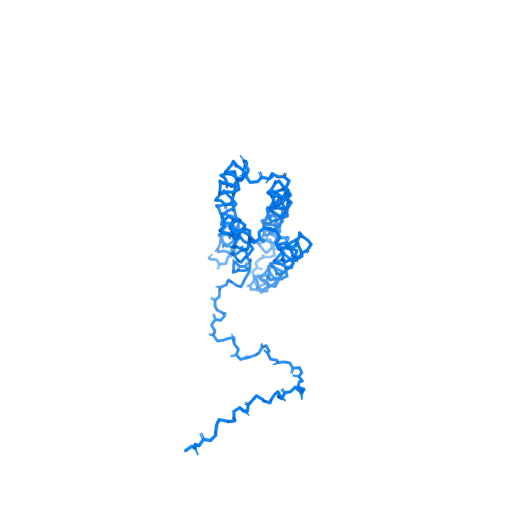 C C . GLU A 1 92 ? 23.506 1.435 -19.214 1.00 75.31 92 GLU A C 1
ATOM 716 O O . GLU A 1 92 ? 22.977 1.370 -18.105 1.00 75.31 92 GLU A O 1
ATOM 721 N N . THR A 1 93 ? 23.424 2.541 -19.963 1.00 76.44 93 THR A N 1
ATOM 722 C CA . THR A 1 93 ? 22.755 3.774 -19.519 1.00 76.44 93 THR A CA 1
ATOM 723 C C . THR A 1 93 ? 21.254 3.579 -19.276 1.00 76.44 93 THR A C 1
ATOM 725 O O . THR A 1 93 ? 20.733 4.074 -18.279 1.00 76.44 93 THR A O 1
ATOM 728 N N . SER A 1 94 ? 20.556 2.836 -20.141 1.00 75.62 94 SER A N 1
ATOM 729 C CA . SER A 1 94 ? 19.118 2.565 -19.985 1.00 75.62 94 SER A CA 1
ATOM 730 C C . SER A 1 94 ? 18.846 1.646 -18.794 1.00 75.62 94 SER A C 1
ATOM 732 O O . SER A 1 94 ? 17.891 1.865 -18.051 1.00 75.62 94 SER A O 1
ATOM 734 N N . THR A 1 95 ? 19.718 0.662 -18.569 1.00 81.75 95 THR A N 1
ATOM 735 C CA . THR A 1 95 ? 19.639 -0.246 -17.416 1.00 81.75 95 THR A CA 1
ATOM 736 C C . THR A 1 95 ? 19.879 0.493 -16.096 1.00 81.75 95 THR A C 1
ATOM 738 O O . THR A 1 95 ? 19.162 0.254 -15.124 1.00 81.75 95 THR A O 1
ATOM 741 N N . SER A 1 96 ? 20.837 1.429 -16.061 1.00 85.56 96 SER A N 1
ATOM 742 C CA . SER A 1 96 ? 21.109 2.257 -14.877 1.00 85.56 96 SER A CA 1
ATOM 743 C C . SER A 1 96 ? 19.919 3.145 -14.513 1.00 85.56 96 SER A C 1
ATOM 745 O O . SER A 1 96 ? 19.486 3.135 -13.362 1.00 85.56 96 SER A O 1
ATOM 747 N N . GLN A 1 97 ? 19.349 3.863 -15.489 1.00 89.38 97 GLN A N 1
ATOM 748 C CA . GLN A 1 97 ? 18.215 4.757 -15.235 1.00 89.38 97 GLN A CA 1
ATOM 749 C C . GLN A 1 97 ? 16.987 3.986 -14.737 1.00 89.38 97 GLN A C 1
ATOM 751 O O . GLN A 1 97 ? 16.355 4.393 -13.764 1.00 89.38 97 GLN A O 1
ATOM 756 N N . LEU A 1 98 ? 16.677 2.839 -15.349 1.00 89.62 98 LEU A N 1
ATOM 757 C CA . LEU A 1 98 ? 15.575 2.001 -14.887 1.00 89.62 98 LEU A CA 1
ATOM 758 C C . LEU A 1 98 ? 15.772 1.549 -13.435 1.00 89.62 98 LEU A C 1
ATOM 760 O O . LEU A 1 98 ? 14.819 1.550 -12.657 1.00 89.62 98 LEU A O 1
ATOM 764 N N . SER A 1 99 ? 16.988 1.136 -13.071 1.00 90.06 99 SER A N 1
ATOM 765 C CA . SER A 1 99 ? 17.282 0.686 -11.710 1.00 90.06 99 SER A CA 1
ATOM 766 C C . SER A 1 99 ? 17.021 1.792 -10.685 1.00 90.06 99 SER A C 1
ATOM 768 O O . SER A 1 99 ? 16.420 1.528 -9.642 1.00 90.06 99 SER A O 1
ATOM 770 N N . GLU A 1 100 ? 17.429 3.027 -10.983 1.00 92.62 100 GLU A N 1
ATOM 771 C CA . GLU A 1 100 ? 17.175 4.194 -10.132 1.00 92.62 100 GLU A CA 1
ATOM 772 C C . GLU A 1 100 ? 15.675 4.507 -10.027 1.00 92.62 100 GLU A C 1
ATOM 774 O O . GLU A 1 100 ? 15.142 4.627 -8.918 1.00 92.62 100 GLU A O 1
ATOM 779 N N . ASP A 1 101 ? 14.968 4.556 -11.160 1.00 94.19 101 ASP A N 1
ATOM 780 C CA . ASP A 1 101 ? 13.527 4.831 -11.208 1.00 94.19 101 ASP A CA 1
ATOM 781 C C . ASP A 1 101 ? 12.731 3.783 -10.408 1.00 94.19 101 ASP A C 1
ATOM 783 O O . ASP A 1 101 ? 11.841 4.120 -9.618 1.00 94.19 101 ASP A O 1
ATOM 787 N N . LEU A 1 102 ? 13.070 2.497 -10.566 1.00 94.38 102 LEU A N 1
ATOM 788 C CA . LEU A 1 102 ? 12.437 1.411 -9.818 1.00 94.38 102 LEU A CA 1
ATOM 789 C C . LEU A 1 102 ? 12.748 1.485 -8.329 1.00 94.38 102 LEU A C 1
ATOM 791 O O . LEU A 1 102 ? 11.851 1.252 -7.520 1.00 94.38 102 LEU A O 1
ATOM 795 N N . GLN A 1 103 ? 13.980 1.821 -7.946 1.00 94.88 103 GLN A N 1
ATOM 796 C CA . GLN A 1 103 ? 14.336 1.958 -6.538 1.00 94.88 103 GLN A CA 1
ATOM 797 C C . GLN A 1 103 ? 13.513 3.060 -5.858 1.00 94.88 103 GLN A C 1
ATOM 799 O O . GLN A 1 103 ? 12.994 2.846 -4.761 1.00 94.88 103 GLN A O 1
ATOM 804 N N . LEU A 1 104 ? 13.320 4.205 -6.518 1.00 97.38 104 LEU A N 1
ATOM 805 C CA . LEU A 1 104 ? 12.486 5.292 -5.997 1.00 97.38 104 LEU A CA 1
ATOM 806 C C . LEU A 1 104 ? 11.027 4.862 -5.804 1.00 97.38 104 LEU A C 1
ATOM 808 O O . LEU A 1 104 ? 10.434 5.135 -4.758 1.00 97.38 104 LEU A O 1
ATOM 812 N N . LEU A 1 105 ? 10.451 4.166 -6.785 1.00 97.88 105 LEU A N 1
ATOM 813 C CA . LEU A 1 105 ? 9.060 3.710 -6.729 1.00 97.88 105 LEU A CA 1
ATOM 814 C C . LEU A 1 105 ? 8.841 2.624 -5.671 1.00 97.88 105 LEU A C 1
ATOM 816 O O . LEU A 1 105 ? 7.844 2.651 -4.951 1.00 97.88 105 LEU A O 1
ATOM 820 N N . VAL A 1 106 ? 9.792 1.704 -5.527 1.00 97.00 106 VAL A N 1
ATOM 821 C CA . VAL A 1 106 ? 9.757 0.652 -4.502 1.00 97.00 106 VAL A CA 1
ATOM 822 C C . VAL A 1 106 ? 9.863 1.259 -3.109 1.00 97.00 106 VAL A C 1
ATOM 824 O O . VAL A 1 106 ? 9.073 0.907 -2.236 1.00 97.00 106 VAL A O 1
ATOM 827 N N . ASN A 1 107 ? 10.786 2.202 -2.904 1.00 97.94 107 ASN A N 1
ATOM 828 C CA . ASN A 1 107 ? 10.914 2.911 -1.631 1.00 97.94 107 ASN A CA 1
ATOM 829 C C . ASN A 1 107 ? 9.625 3.666 -1.291 1.00 97.94 107 ASN A C 1
ATOM 831 O O . ASN A 1 107 ? 9.190 3.674 -0.141 1.00 97.94 107 ASN A O 1
ATOM 835 N N . LYS A 1 108 ? 8.984 4.279 -2.294 1.00 98.38 108 LYS A N 1
ATOM 836 C CA . LYS A 1 108 ? 7.697 4.948 -2.110 1.00 98.38 108 LYS A CA 1
ATOM 837 C C . LYS A 1 108 ? 6.619 3.969 -1.635 1.00 98.38 108 LYS A C 1
ATOM 839 O O . LYS A 1 108 ? 5.971 4.248 -0.630 1.00 98.38 108 LYS A O 1
ATOM 844 N N . LEU A 1 109 ? 6.464 2.829 -2.312 1.00 98.56 109 LEU A N 1
ATOM 845 C CA . LEU A 1 109 ? 5.510 1.789 -1.921 1.00 98.56 109 LEU A CA 1
ATOM 846 C C . LEU A 1 109 ? 5.788 1.278 -0.500 1.00 98.56 109 LEU A C 1
ATOM 848 O O . LEU A 1 109 ? 4.867 1.170 0.305 1.00 98.56 109 LEU A O 1
ATOM 852 N N . GLN A 1 110 ? 7.055 1.009 -0.170 1.00 98.56 110 GLN A N 1
ATOM 853 C CA . GLN A 1 110 ? 7.455 0.564 1.164 1.00 98.56 110 GLN A CA 1
ATOM 854 C C . GLN A 1 110 ? 7.047 1.572 2.243 1.00 98.56 110 GLN A C 1
ATOM 856 O O . GLN A 1 110 ? 6.462 1.184 3.253 1.00 98.56 110 GLN A O 1
ATOM 861 N N . ASN A 1 111 ? 7.321 2.859 2.019 1.00 98.56 111 ASN A N 1
ATOM 862 C CA . ASN A 1 111 ? 6.946 3.924 2.945 1.00 98.56 111 ASN A CA 1
ATOM 863 C C . ASN A 1 111 ? 5.425 4.014 3.106 1.00 98.56 111 ASN A C 1
ATOM 865 O O . ASN A 1 111 ? 4.933 4.046 4.228 1.00 98.56 111 ASN A O 1
ATOM 869 N N . ASP A 1 112 ? 4.670 3.966 2.006 1.00 98.62 112 ASP A N 1
ATOM 870 C CA . ASP A 1 112 ? 3.208 4.013 2.062 1.00 98.62 112 ASP A CA 1
ATOM 871 C C . ASP A 1 112 ? 2.607 2.793 2.794 1.00 98.62 112 ASP A C 1
ATOM 873 O O . ASP A 1 112 ? 1.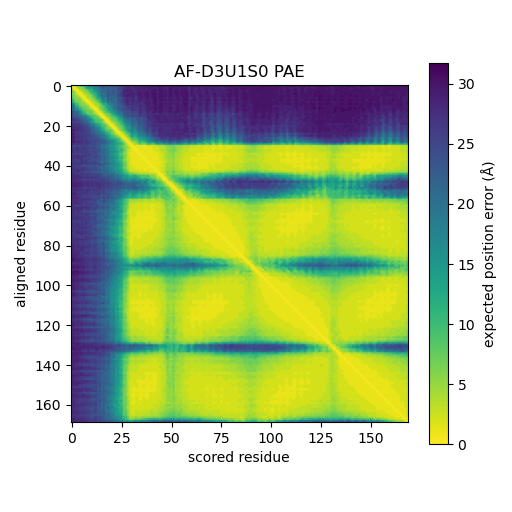585 2.924 3.475 1.00 98.62 112 ASP A O 1
ATOM 877 N N . MET A 1 113 ? 3.250 1.620 2.736 1.00 98.69 113 MET A N 1
ATOM 878 C CA . MET A 1 113 ? 2.866 0.455 3.546 1.00 98.69 113 MET A CA 1
ATOM 879 C C . MET A 1 113 ? 3.271 0.598 5.025 1.00 98.69 113 MET A C 1
ATOM 881 O O . MET A 1 113 ? 2.503 0.221 5.912 1.00 98.69 113 MET A O 1
ATOM 885 N N . LEU A 1 114 ? 4.444 1.159 5.330 1.00 98.62 114 LEU A N 1
ATOM 886 C CA . LEU A 1 114 ? 4.883 1.406 6.710 1.00 98.62 114 LEU A CA 1
ATOM 887 C C . LEU A 1 114 ? 3.982 2.423 7.419 1.00 98.62 114 LEU A C 1
ATOM 889 O O . LEU A 1 114 ? 3.504 2.146 8.522 1.00 98.62 114 LEU A O 1
ATOM 893 N N . ASP A 1 115 ? 3.665 3.532 6.752 1.00 98.44 115 ASP A N 1
ATOM 894 C CA . ASP A 1 115 ? 2.705 4.531 7.224 1.00 98.44 115 ASP A CA 1
ATOM 895 C C . ASP A 1 115 ? 1.336 3.888 7.474 1.00 98.44 115 ASP A C 1
ATOM 897 O O . ASP A 1 115 ? 0.644 4.189 8.450 1.00 98.44 115 ASP A O 1
ATOM 901 N N . ALA A 1 116 ? 0.930 2.965 6.599 1.00 97.88 116 ALA A N 1
ATOM 902 C CA . ALA A 1 116 ? -0.332 2.263 6.750 1.00 97.88 116 ALA A CA 1
ATOM 903 C C . ALA A 1 116 ? -0.376 1.308 7.929 1.00 97.88 116 ALA A C 1
ATOM 905 O O . ALA A 1 116 ? -1.415 1.206 8.592 1.00 97.88 116 ALA A O 1
ATOM 906 N N . LYS A 1 117 ? 0.746 0.667 8.244 1.00 97.06 117 LYS A N 1
ATOM 907 C CA . LYS A 1 117 ? 0.884 -0.118 9.465 1.00 97.06 117 LYS A CA 1
ATOM 908 C C . LYS A 1 117 ? 0.736 0.752 10.706 1.00 97.06 117 LYS A C 1
ATOM 910 O O . LYS A 1 117 ? -0.035 0.390 11.596 1.00 97.06 117 LYS A O 1
ATOM 915 N N . GLU A 1 118 ? 1.427 1.886 10.760 1.00 96.94 118 GLU A N 1
ATOM 916 C CA . GLU A 1 118 ? 1.354 2.814 11.892 1.00 96.94 118 GLU A CA 1
ATOM 917 C C . GLU A 1 118 ? -0.084 3.304 12.102 1.00 96.94 118 GLU A C 1
ATOM 919 O O . GLU A 1 118 ? -0.681 3.042 13.147 1.00 96.94 118 GLU A O 1
ATOM 924 N N . ARG A 1 119 ? -0.701 3.878 11.063 1.00 95.62 119 ARG A N 1
ATOM 925 C CA . ARG A 1 119 ? -2.075 4.400 11.128 1.00 95.62 119 ARG A CA 1
ATOM 926 C C . ARG A 1 119 ? -3.100 3.339 11.502 1.00 95.62 119 ARG A C 1
ATOM 928 O O . ARG A 1 119 ? -3.979 3.593 12.318 1.00 95.62 119 ARG A O 1
ATOM 935 N N . SER A 1 120 ? -3.000 2.139 10.938 1.00 92.94 120 SER A N 1
ATOM 936 C CA . SER A 1 120 ? -3.941 1.058 11.263 1.00 92.94 120 SER A CA 1
ATOM 937 C C . SER A 1 120 ? -3.780 0.566 12.703 1.00 92.94 120 SER A C 1
ATOM 939 O O . SER A 1 120 ? -4.755 0.154 13.330 1.00 92.94 120 SER A O 1
ATOM 941 N N . THR A 1 121 ? -2.565 0.642 13.249 1.00 91.69 121 THR A N 1
ATOM 942 C CA . THR A 1 121 ? -2.285 0.321 14.653 1.00 91.69 121 THR A CA 1
ATOM 943 C C . THR A 1 121 ? -2.863 1.378 15.592 1.00 91.69 121 THR A C 1
ATOM 945 O O . THR A 1 121 ? -3.457 1.014 16.608 1.00 91.69 121 THR A O 1
ATOM 948 N N . GLU A 1 122 ? -2.759 2.663 15.238 1.00 91.25 122 GLU A N 1
ATOM 949 C CA . GLU A 1 122 ? -3.415 3.763 15.960 1.00 91.25 122 GLU A CA 1
ATOM 950 C C . GLU A 1 122 ? -4.933 3.559 16.009 1.00 91.25 122 GLU A C 1
ATOM 952 O O . GLU A 1 122 ? -5.512 3.561 17.094 1.00 91.25 122 GLU A O 1
ATOM 957 N N . TYR A 1 123 ? -5.568 3.287 14.863 1.00 88.94 123 TYR A N 1
ATOM 958 C CA . TYR A 1 123 ? -7.011 3.029 14.798 1.00 88.94 123 TYR A CA 1
ATOM 959 C C . TYR A 1 123 ? -7.432 1.835 15.651 1.00 88.94 123 TYR A C 1
ATOM 961 O O . TYR A 1 123 ? -8.444 1.897 16.343 1.00 88.94 123 TYR A O 1
ATOM 969 N N . LEU A 1 124 ? -6.651 0.753 15.648 1.00 86.50 124 LEU A N 1
ATOM 970 C CA . LEU A 1 124 ? -6.911 -0.384 16.526 1.00 86.50 124 LEU A CA 1
ATOM 971 C C . LEU A 1 124 ? -6.811 0.003 18.013 1.00 86.50 124 LEU A C 1
ATOM 973 O O . LEU A 1 124 ? -7.560 -0.524 18.833 1.00 86.50 124 LEU A O 1
ATOM 977 N N . GLY A 1 125 ? -5.897 0.907 18.368 1.00 86.12 125 GLY A N 1
ATOM 978 C CA . GLY A 1 125 ? -5.801 1.479 19.709 1.00 86.12 125 GLY A CA 1
ATOM 979 C C . GLY A 1 125 ? -7.026 2.319 20.075 1.00 86.12 125 GLY A C 1
ATOM 980 O O . GLY A 1 125 ? -7.613 2.091 21.130 1.00 86.12 125 GLY A O 1
ATOM 981 N N . GLU A 1 126 ? -7.445 3.231 19.194 1.00 86.44 126 GLU A N 1
ATOM 982 C CA . GLU A 1 126 ? -8.646 4.064 19.368 1.00 86.44 126 GLU A CA 1
ATOM 983 C C . GLU A 1 126 ? -9.912 3.203 19.531 1.00 86.44 126 GLU A C 1
ATOM 985 O O . GLU A 1 126 ? -10.698 3.426 20.448 1.00 86.44 126 GLU A O 1
ATOM 990 N N . LEU A 1 127 ? -10.083 2.162 18.706 1.00 81.88 127 LEU A N 1
ATOM 991 C CA . LEU A 1 127 ? -11.221 1.239 18.808 1.00 81.88 127 LEU A CA 1
ATOM 992 C C . LEU A 1 127 ? -11.262 0.483 20.143 1.00 81.88 127 LEU A C 1
ATOM 994 O O . LEU A 1 127 ? -12.342 0.140 20.609 1.00 81.88 127 LEU A O 1
ATOM 998 N N . LYS A 1 128 ? -10.106 0.206 20.758 1.00 79.31 128 LYS A N 1
ATOM 999 C CA . LYS A 1 128 ? -10.031 -0.462 22.068 1.00 79.31 128 LYS A CA 1
ATOM 1000 C C . LYS A 1 128 ? -10.321 0.476 23.234 1.00 79.31 128 LYS A C 1
ATOM 1002 O O . LYS A 1 128 ? -10.796 0.016 24.267 1.00 79.31 128 LYS A O 1
ATOM 1007 N N . THR A 1 129 ? -9.974 1.756 23.110 1.00 80.94 129 THR A N 1
ATOM 1008 C CA . THR A 1 129 ? -10.158 2.743 24.185 1.00 80.94 129 THR A CA 1
ATOM 1009 C C . THR A 1 129 ? -11.548 3.361 24.170 1.00 80.94 129 THR A C 1
ATOM 1011 O O . THR A 1 129 ? -12.078 3.692 25.232 1.00 80.94 129 THR A O 1
ATOM 1014 N N . MET A 1 130 ? -12.164 3.498 22.995 1.00 73.88 130 MET A N 1
ATOM 1015 C CA . MET A 1 130 ? -13.552 3.920 22.885 1.00 73.88 130 MET A CA 1
ATOM 1016 C C . MET A 1 130 ? -14.469 2.757 23.278 1.00 73.88 130 MET A C 1
ATOM 1018 O O . MET A 1 130 ? -14.771 1.889 22.465 1.00 73.88 130 MET A O 1
ATOM 1022 N N . MET A 1 131 ? -14.930 2.747 24.537 1.00 61.00 131 MET A N 1
ATOM 1023 C CA . MET A 1 131 ? -16.080 1.923 24.933 1.00 61.00 131 MET A CA 1
ATOM 1024 C C . MET A 1 131 ? -17.257 2.220 23.993 1.00 61.00 131 MET A C 1
ATOM 1026 O O . MET A 1 131 ? -17.350 3.344 23.498 1.00 61.00 131 MET A O 1
ATOM 1030 N N . GLU A 1 132 ? -18.131 1.228 23.786 1.00 62.19 132 GLU A N 1
ATOM 1031 C CA . GLU A 1 132 ? -19.220 1.093 22.788 1.00 62.19 132 GLU A CA 1
ATOM 1032 C C . GLU A 1 132 ? -19.907 2.382 22.279 1.00 62.19 132 GLU A C 1
ATOM 1034 O O . GLU A 1 132 ? -20.407 2.415 21.161 1.00 62.19 132 GLU A O 1
ATOM 1039 N N . GLN A 1 133 ? -19.910 3.460 23.057 1.00 61.62 133 GLN A N 1
ATOM 1040 C CA . GLN A 1 133 ? -20.579 4.729 22.795 1.00 61.62 133 GLN A CA 1
ATOM 1041 C C . GLN A 1 133 ? -19.936 5.647 21.728 1.00 61.62 133 GLN A C 1
ATOM 1043 O O . GLN A 1 133 ? -20.562 6.647 21.396 1.00 61.62 133 GLN A O 1
ATOM 1048 N N . ASN A 1 134 ? -18.744 5.366 21.169 1.00 68.00 134 ASN A N 1
ATOM 1049 C CA . ASN A 1 134 ? -18.119 6.236 20.138 1.00 68.00 134 ASN A CA 1
ATOM 1050 C C . ASN A 1 134 ? -17.383 5.504 18.991 1.00 68.00 134 ASN A C 1
ATOM 1052 O O . ASN A 1 134 ? -16.619 6.111 18.239 1.00 68.00 134 ASN A O 1
ATOM 1056 N N . THR A 1 135 ? -17.605 4.202 18.816 1.00 76.94 135 THR A N 1
ATOM 1057 C CA . THR A 1 135 ? -16.888 3.390 17.813 1.00 76.94 135 THR A CA 1
ATOM 1058 C C . THR A 1 135 ? -17.222 3.766 16.362 1.00 76.94 135 THR A C 1
ATOM 1060 O O . THR A 1 135 ? -16.388 3.577 15.473 1.00 76.94 135 THR A O 1
ATOM 1063 N N . ASP A 1 136 ? -18.390 4.367 16.115 1.00 82.56 136 ASP A N 1
ATOM 1064 C CA . ASP A 1 136 ? -18.841 4.769 14.776 1.00 82.56 136 ASP A CA 1
ATOM 1065 C C . ASP A 1 136 ? -17.961 5.853 14.129 1.00 82.56 136 ASP A C 1
ATOM 1067 O O . ASP A 1 136 ? -17.695 5.787 12.926 1.00 82.56 136 ASP A O 1
ATOM 1071 N N . ASP A 1 137 ? -17.460 6.832 14.893 1.00 85.56 137 ASP A N 1
ATOM 1072 C CA . ASP A 1 137 ? -16.570 7.873 14.349 1.00 85.56 137 ASP A CA 1
ATOM 1073 C C . ASP A 1 137 ? -15.229 7.279 13.899 1.00 85.56 137 ASP A C 1
ATOM 1075 O O . ASP A 1 137 ? -14.793 7.475 12.758 1.00 85.56 137 ASP A O 1
ATOM 1079 N N . VAL A 1 138 ? -14.616 6.462 14.763 1.00 86.12 138 VAL A N 1
ATOM 1080 C CA . VAL A 1 138 ? -13.358 5.761 14.467 1.00 86.12 138 VAL A CA 1
ATOM 1081 C C . VAL A 1 138 ? -13.530 4.857 13.253 1.00 86.12 138 VAL A C 1
ATOM 1083 O O . VAL A 1 138 ? -12.678 4.839 12.362 1.00 86.12 138 VAL A O 1
ATOM 1086 N N . ARG A 1 139 ? -14.667 4.162 13.156 1.00 83.56 139 ARG A N 1
ATOM 1087 C CA . ARG A 1 139 ? -15.004 3.309 12.014 1.00 83.56 139 ARG A CA 1
ATOM 1088 C C . ARG A 1 139 ? -15.138 4.102 10.719 1.00 83.56 139 ARG A C 1
ATOM 1090 O O . ARG A 1 139 ? -14.598 3.692 9.691 1.00 83.56 139 ARG A O 1
ATOM 1097 N N . ASN A 1 140 ? -15.820 5.242 10.744 1.00 88.94 140 ASN A N 1
ATOM 1098 C CA . ASN A 1 140 ? -15.977 6.093 9.565 1.00 88.94 140 ASN A CA 1
ATOM 1099 C C . ASN A 1 140 ? -14.631 6.653 9.088 1.00 88.94 140 ASN A C 1
ATOM 1101 O O . ASN A 1 140 ? -14.329 6.631 7.887 1.00 88.94 140 ASN A O 1
ATOM 1105 N N . ARG A 1 141 ? -13.784 7.094 10.025 1.00 90.38 141 ARG A N 1
ATOM 1106 C CA . ARG A 1 141 ? -12.414 7.535 9.738 1.00 90.38 141 ARG A CA 1
ATOM 1107 C C . ARG A 1 141 ? -11.571 6.409 9.152 1.00 90.38 141 ARG A C 1
ATOM 1109 O O . ARG A 1 141 ? -10.933 6.619 8.119 1.00 90.38 141 ARG A O 1
ATOM 1116 N N . MET A 1 142 ? -11.618 5.221 9.751 1.00 90.19 142 MET A N 1
ATOM 1117 C CA . MET A 1 142 ? -10.874 4.056 9.284 1.00 90.19 142 MET A CA 1
ATOM 1118 C C . MET A 1 142 ? -11.345 3.600 7.897 1.00 90.19 142 MET A C 1
ATOM 1120 O O . MET A 1 142 ? -10.524 3.368 7.015 1.00 90.19 142 MET A O 1
ATOM 1124 N N . SER A 1 143 ? -12.650 3.579 7.631 1.00 91.12 143 SER A N 1
ATOM 1125 C CA . SER A 1 143 ? -13.204 3.277 6.304 1.00 91.12 143 SER A CA 1
ATOM 1126 C C . SER A 1 143 ? -12.722 4.268 5.237 1.00 91.12 143 SER A C 1
ATOM 1128 O O . SER A 1 143 ? -12.216 3.877 4.179 1.00 91.12 143 SER A O 1
ATOM 1130 N N . SER A 1 144 ? -12.793 5.571 5.527 1.00 94.00 144 SER A N 1
ATOM 1131 C CA . SER A 1 144 ? -12.267 6.619 4.641 1.00 94.00 144 SER A CA 1
ATOM 1132 C C . SER A 1 144 ? -10.764 6.455 4.399 1.00 94.00 144 SER A C 1
ATOM 1134 O O . SER A 1 144 ? -10.290 6.562 3.262 1.00 94.00 144 SER A O 1
ATOM 1136 N N . TYR A 1 145 ? -10.016 6.140 5.455 1.00 94.81 145 TYR A N 1
ATOM 1137 C CA . TYR A 1 145 ? -8.585 5.892 5.397 1.00 94.81 145 TYR A CA 1
ATOM 1138 C C . TYR A 1 145 ? -8.243 4.683 4.515 1.00 94.81 145 TYR A C 1
ATOM 1140 O O . TYR A 1 145 ? -7.485 4.830 3.557 1.00 94.81 145 TYR A O 1
ATOM 1148 N N . THR A 1 146 ? -8.854 3.521 4.754 1.00 94.75 146 THR A N 1
ATOM 1149 C CA . THR A 1 146 ? -8.634 2.291 3.978 1.00 94.75 146 THR A CA 1
ATOM 1150 C C . THR A 1 146 ? -8.952 2.482 2.491 1.00 94.75 146 THR A C 1
ATOM 1152 O O . THR A 1 146 ? -8.238 1.961 1.632 1.00 94.75 146 THR A O 1
ATOM 1155 N N . ASN A 1 147 ? -9.981 3.265 2.156 1.00 96.00 147 ASN A N 1
ATOM 1156 C CA . ASN A 1 147 ? -10.313 3.593 0.767 1.00 96.00 147 ASN A CA 1
ATOM 1157 C C . ASN A 1 147 ? -9.239 4.462 0.094 1.00 96.00 147 ASN A C 1
ATOM 1159 O O . ASN A 1 147 ? -8.897 4.244 -1.071 1.00 96.00 147 ASN A O 1
ATOM 1163 N N . LYS A 1 148 ? -8.688 5.446 0.814 1.00 97.56 148 LYS A N 1
ATOM 1164 C CA . LYS A 1 148 ? -7.567 6.264 0.323 1.00 97.56 148 LYS A CA 1
ATOM 1165 C C . LYS A 1 148 ? -6.290 5.439 0.192 1.00 97.56 148 LYS A C 1
ATOM 1167 O O . LYS A 1 148 ? -5.568 5.611 -0.787 1.00 97.56 148 LYS A O 1
ATOM 1172 N N . LEU A 1 149 ? -6.038 4.539 1.141 1.00 97.88 149 LEU A N 1
ATOM 1173 C CA . LEU A 1 149 ? -4.907 3.620 1.110 1.00 97.88 149 LEU A CA 1
ATOM 1174 C C . LEU A 1 149 ? -4.958 2.729 -0.133 1.00 97.88 149 LEU A C 1
ATOM 1176 O O . LEU A 1 149 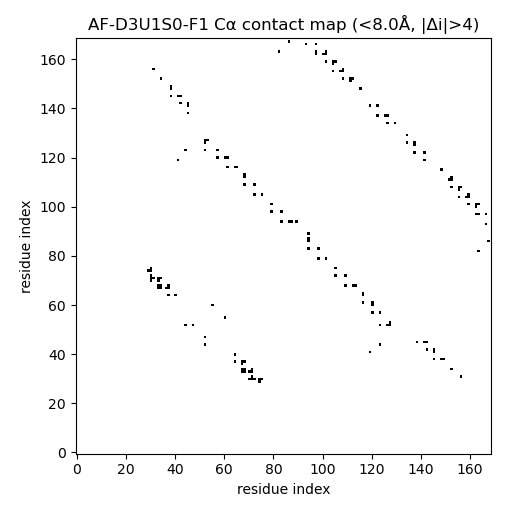? -3.975 2.677 -0.862 1.00 97.88 149 LEU A O 1
ATOM 1180 N N . LYS A 1 150 ? -6.121 2.133 -0.445 1.00 97.69 150 LYS A N 1
ATOM 1181 C CA . LYS A 1 150 ? -6.308 1.323 -1.662 1.00 97.69 150 LYS A CA 1
ATOM 1182 C C . LYS A 1 150 ? -5.854 2.064 -2.916 1.00 97.69 150 LYS A C 1
ATOM 1184 O O . LYS A 1 150 ? -5.073 1.555 -3.706 1.00 97.69 150 LYS A O 1
ATOM 1189 N N . LYS A 1 151 ? -6.343 3.298 -3.086 1.00 98.31 151 LYS A N 1
ATOM 1190 C CA . LYS A 1 151 ? -6.020 4.134 -4.251 1.00 98.31 151 LYS A CA 1
ATOM 1191 C C . LYS A 1 151 ? -4.529 4.441 -4.334 1.00 98.31 151 LYS A C 1
ATOM 1193 O O . LYS A 1 151 ? -3.983 4.495 -5.429 1.00 98.31 151 LYS A O 1
ATOM 1198 N N . ARG A 1 152 ? -3.886 4.663 -3.188 1.00 98.38 152 ARG A N 1
ATOM 1199 C CA . ARG A 1 152 ? -2.462 4.979 -3.117 1.00 98.38 152 ARG A CA 1
ATOM 1200 C C . ARG A 1 152 ? -1.594 3.781 -3.485 1.00 98.38 152 ARG A C 1
ATOM 1202 O O . ARG A 1 152 ? -0.784 3.905 -4.391 1.00 98.38 152 ARG A O 1
ATOM 1209 N N . LEU A 1 153 ? -1.845 2.630 -2.864 1.00 98.00 153 LEU A N 1
ATOM 1210 C CA . LEU A 1 153 ? -1.115 1.395 -3.150 1.00 98.00 153 LEU A CA 1
ATOM 1211 C C . LEU A 1 153 ? -1.303 0.952 -4.604 1.00 98.00 153 LEU A C 1
ATOM 1213 O O . LEU A 1 153 ? -0.335 0.563 -5.251 1.00 98.00 153 LEU A O 1
ATOM 1217 N N . ASN A 1 154 ? -2.514 1.094 -5.157 1.00 97.31 154 ASN A N 1
ATOM 1218 C CA . ASN A 1 154 ? -2.752 0.849 -6.580 1.00 97.31 154 ASN A CA 1
ATOM 1219 C C . ASN A 1 154 ? -1.916 1.781 -7.462 1.00 97.31 154 ASN A C 1
ATOM 1221 O O . ASN A 1 154 ? -1.290 1.317 -8.406 1.00 97.31 154 ASN A O 1
ATOM 1225 N N . LYS A 1 155 ? -1.864 3.079 -7.143 1.00 98.00 155 LYS A N 1
ATOM 1226 C CA . LYS A 1 155 ? -1.057 4.047 -7.896 1.00 98.00 155 LYS A CA 1
ATOM 1227 C C . LYS A 1 155 ? 0.436 3.704 -7.858 1.00 98.00 155 LYS A C 1
ATOM 1229 O O . LYS A 1 155 ? 1.115 3.855 -8.868 1.00 98.00 155 LYS A O 1
ATOM 1234 N N . ASP A 1 156 ? 0.942 3.252 -6.716 1.00 97.81 156 ASP A N 1
ATOM 1235 C CA . ASP A 1 156 ? 2.351 2.868 -6.573 1.00 97.81 156 ASP A CA 1
ATOM 1236 C C . ASP A 1 156 ? 2.664 1.595 -7.349 1.00 97.81 156 ASP A C 1
ATOM 1238 O O . ASP A 1 156 ? 3.664 1.527 -8.063 1.00 97.81 156 ASP A O 1
ATOM 1242 N N . THR A 1 157 ? 1.746 0.633 -7.280 1.00 96.81 157 THR A N 1
ATOM 1243 C CA . THR A 1 157 ? 1.806 -0.617 -8.037 1.00 96.81 157 THR A CA 1
ATOM 1244 C C . THR A 1 157 ? 1.828 -0.341 -9.544 1.00 96.81 157 THR A C 1
ATOM 1246 O O . THR A 1 157 ? 2.727 -0.781 -10.262 1.00 96.81 157 THR A O 1
ATOM 1249 N N . GLU A 1 158 ? 0.890 0.479 -10.024 1.00 95.88 158 GLU A N 1
ATOM 1250 C CA . GLU A 1 158 ? 0.824 0.920 -11.418 1.00 95.88 158 GLU A CA 1
ATOM 1251 C C . GLU A 1 158 ? 2.079 1.686 -11.840 1.00 95.88 158 GLU A C 1
ATOM 1253 O O . GLU A 1 158 ? 2.555 1.492 -12.956 1.00 95.88 158 GLU A O 1
ATOM 1258 N N . GLY A 1 159 ? 2.634 2.529 -10.964 1.00 96.44 159 GLY A N 1
ATOM 1259 C CA . GLY A 1 159 ? 3.873 3.262 -11.216 1.00 96.44 159 GLY A CA 1
ATOM 1260 C C . GLY A 1 159 ? 5.037 2.324 -11.522 1.00 96.44 159 GLY A C 1
ATOM 1261 O O . GLY A 1 159 ? 5.668 2.459 -12.568 1.00 96.44 159 GLY A O 1
ATOM 1262 N N . ILE A 1 160 ? 5.271 1.329 -10.660 1.00 95.44 160 ILE A N 1
ATOM 1263 C CA . ILE A 1 160 ? 6.317 0.311 -10.858 1.00 95.44 160 ILE A CA 1
ATOM 1264 C C . ILE A 1 160 ? 6.098 -0.424 -12.187 1.00 95.44 160 ILE A C 1
ATOM 1266 O O . ILE A 1 160 ? 7.013 -0.530 -13.005 1.00 95.44 160 ILE A O 1
ATOM 1270 N N . ARG A 1 161 ? 4.872 -0.895 -12.436 1.00 93.50 161 ARG A N 1
ATOM 1271 C CA . ARG A 1 161 ? 4.522 -1.658 -13.641 1.00 93.50 161 ARG A CA 1
ATOM 1272 C C . ARG A 1 161 ? 4.709 -0.850 -14.928 1.00 93.50 161 ARG A C 1
ATOM 1274 O O . ARG A 1 161 ? 5.267 -1.352 -15.905 1.00 93.50 161 ARG A O 1
ATOM 1281 N N . ASN A 1 162 ? 4.241 0.396 -14.940 1.00 94.12 162 ASN A N 1
ATOM 1282 C CA . ASN A 1 162 ? 4.313 1.270 -16.108 1.00 94.12 162 ASN A CA 1
ATOM 1283 C C . ASN A 1 162 ? 5.764 1.646 -16.423 1.00 94.12 162 ASN A C 1
ATOM 1285 O O . ASN A 1 162 ? 6.137 1.649 -17.595 1.00 94.12 162 ASN A O 1
ATOM 1289 N N . THR A 1 163 ? 6.594 1.886 -15.403 1.00 93.56 163 THR A N 1
ATOM 1290 C CA . THR A 1 163 ? 8.036 2.089 -15.584 1.00 93.56 163 THR A CA 1
ATOM 1291 C C . THR A 1 163 ? 8.669 0.866 -16.236 1.00 93.56 163 THR A C 1
ATOM 1293 O O . THR A 1 163 ? 9.243 0.999 -17.308 1.00 93.56 163 THR A O 1
ATOM 1296 N N . VAL A 1 164 ? 8.483 -0.344 -15.695 1.00 90.94 164 VAL A N 1
ATOM 1297 C CA . VAL A 1 164 ? 9.035 -1.563 -16.321 1.00 90.94 164 VAL A CA 1
ATOM 1298 C C . VAL A 1 164 ? 8.579 -1.716 -17.777 1.00 90.94 164 VAL A C 1
ATOM 1300 O O . VAL A 1 164 ? 9.397 -1.977 -18.655 1.00 90.94 164 VAL A O 1
ATOM 1303 N N . THR A 1 165 ? 7.293 -1.490 -18.050 1.00 90.12 165 THR A N 1
ATOM 1304 C CA . THR A 1 165 ? 6.735 -1.564 -19.412 1.00 90.12 165 THR A CA 1
ATOM 1305 C C . THR A 1 165 ? 7.376 -0.543 -20.356 1.00 90.12 165 THR A C 1
ATOM 1307 O O . THR A 1 165 ? 7.577 -0.840 -21.524 1.00 90.12 165 THR A O 1
ATOM 1310 N N . THR A 1 166 ? 7.724 0.645 -19.857 1.00 90.25 166 THR A N 1
ATOM 1311 C CA . THR A 1 166 ? 8.323 1.726 -20.659 1.00 90.25 166 THR A CA 1
ATOM 1312 C C . THR A 1 166 ? 9.746 1.394 -21.108 1.00 90.25 166 THR A C 1
ATOM 1314 O O . THR A 1 166 ? 10.151 1.814 -22.184 1.00 90.25 166 THR A O 1
ATOM 1317 N N . TYR A 1 167 ? 10.503 0.645 -20.302 1.00 85.25 167 TYR A N 1
ATOM 1318 C CA . TYR A 1 167 ? 11.885 0.270 -20.627 1.00 85.25 167 TYR A CA 1
ATOM 1319 C C . TYR A 1 167 ? 12.005 -1.079 -21.352 1.00 85.25 167 TYR A C 1
ATOM 1321 O O . TYR A 1 167 ? 13.007 -1.311 -22.022 1.00 85.25 167 TYR A O 1
ATOM 1329 N N . LEU A 1 168 ? 11.020 -1.974 -21.211 1.00 82.12 168 LEU A N 1
ATOM 1330 C CA . LEU A 1 168 ? 10.989 -3.281 -21.888 1.00 82.12 168 LEU A CA 1
ATOM 1331 C C . LEU A 1 168 ? 10.184 -3.298 -23.199 1.00 82.12 168 LEU A C 1
ATOM 1333 O O . LEU A 1 168 ? 10.216 -4.313 -23.897 1.00 82.12 168 LEU A O 1
ATOM 1337 N N . GLY A 1 169 ? 9.413 -2.242 -23.473 1.00 68.88 169 GLY A N 1
ATOM 1338 C CA . GLY A 1 169 ? 8.507 -2.116 -24.619 1.00 68.88 169 GLY A CA 1
ATOM 1339 C C . GLY A 1 169 ? 9.137 -1.470 -25.842 1.00 68.88 169 GLY A C 1
ATOM 1340 O O . GLY A 1 169 ? 9.924 -0.516 -25.669 1.00 68.88 169 GLY A O 1
#

Solvent-accessible surface area (backbone atoms only — not comparable to full-atom values): 10097 Å² total; per-residue (Å²): 141,82,85,89,75,88,84,85,74,89,87,79,89,84,77,92,76,92,85,72,83,84,68,86,77,78,71,87,58,71,38,58,48,33,52,49,51,46,52,50,60,60,48,47,68,69,73,42,72,90,68,44,64,85,71,53,51,66,71,58,56,53,50,52,50,53,46,36,52,50,50,25,52,53,42,48,48,55,50,50,53,54,53,50,61,73,40,62,90,50,62,68,68,61,50,51,52,51,52,54,54,47,50,55,42,51,52,49,45,51,49,59,51,52,53,47,49,54,54,54,49,53,51,55,49,51,57,69,69,39,60,88,90,52,43,66,60,58,44,53,52,48,48,54,46,48,56,52,47,50,56,49,54,50,51,37,52,50,49,47,52,51,52,55,48,65,76,77,102

Secondary structure (DSSP, 8-state):
---------------S--SSSS-SS--S-HHHHHHHHHHHHHHHHHH-TTTHHHH--HHHHHHHHHHHHHHHHHHHHHHHHHHHHHHTTS-HHHHHHHHHHHHHHHHHHHHHHHHHHHHHHHHHHHHHHS-GGGHHHHHHHHHHHHHHHHHHHHHHHHHHHHHHHHHH-